Protein AF-A0A327J5N7-F1 (afdb_monomer)

Solvent-accessible surface area (backbone atoms only — not comparable to full-atom values): 6634 Å² total; per-residue (Å²): 139,84,86,79,82,81,81,78,82,77,78,83,81,81,78,80,76,85,74,78,86,73,80,76,80,78,78,81,73,60,78,88,74,59,71,78,87,72,80,78,75,76,79,76,76,65,89,64,80,79,74,76,86,83,86,77,50,72,46,68,50,68,72,58,53,56,59,40,67,81,44,54,75,70,53,34,53,56,49,53,50,51,33,60,77,68,59,59,54,45,75,56,131

Sequence (93 aa):
MGDKFRINKIKPIVRKTLGDNKKIATQRAKLSDVKPDTFEHAKNADDMGTMKFKTQKIMFYPEDIEKMKSMSVEEKINYAIKLREQGKYTVIK

pLDDT: mean 75.24, std 14.14, range [47.41, 9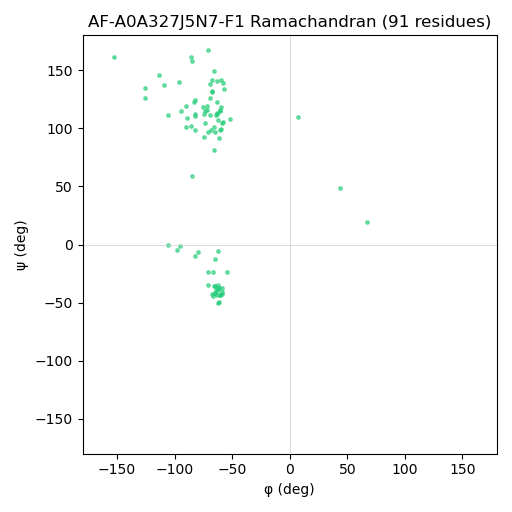5.06]

Secondary structure (DSSP, 8-state):
---------PPP------------------GGG-------------TTTT------EEEE-HHHHHHHHTS-HHHHHHHHHHHHHTT-EEEE-

Foldseek 3Di:
DDDDDDDDDDDDDDDDDDDDDDPDPDDDDDPVVDDPPDPPPPCPPDPPVPDDDDDWDKAADPVLVVVLVPDDPVVNVVSVVVCVVVVRIDTDD

Structure (mmCIF, N/CA/C/O backbone):
data_AF-A0A327J5N7-F1
#
_entry.id   AF-A0A327J5N7-F1
#
loop_
_atom_site.group_PDB
_atom_site.id
_atom_site.type_symbol
_atom_site.label_atom_id
_atom_site.label_alt_id
_atom_site.label_comp_id
_atom_site.label_asym_id
_atom_site.label_entity_id
_atom_site.label_seq_id
_atom_site.pdbx_PDB_ins_code
_atom_site.Cartn_x
_atom_site.Cartn_y
_atom_site.Cartn_z
_atom_site.occupancy
_atom_site.B_iso_or_equiv
_atom_site.auth_seq_id
_atom_site.auth_comp_id
_atom_site.auth_asym_id
_atom_site.auth_atom_id
_atom_site.pdbx_PDB_model_num
ATOM 1 N N . MET A 1 1 ? 50.582 -54.392 -18.290 1.00 47.41 1 MET A N 1
ATOM 2 C CA . MET A 1 1 ? 50.218 -53.438 -19.360 1.00 47.41 1 MET A CA 1
ATOM 3 C C . MET A 1 1 ? 50.349 -52.046 -18.769 1.00 47.41 1 MET A C 1
ATOM 5 O O . MET A 1 1 ? 49.622 -51.745 -17.839 1.00 47.41 1 MET A O 1
ATOM 9 N N . GLY A 1 2 ? 51.371 -51.284 -19.167 1.00 48.56 2 GLY A N 1
ATOM 10 C CA . GLY A 1 2 ? 51.648 -49.956 -18.610 1.00 48.56 2 GLY A CA 1
ATOM 11 C C . GLY A 1 2 ? 51.255 -48.876 -19.609 1.00 48.56 2 GLY A C 1
ATOM 12 O O . GLY A 1 2 ? 51.896 -48.761 -20.656 1.00 48.56 2 GLY A O 1
ATOM 13 N N . ASP A 1 3 ? 50.208 -48.116 -19.296 1.00 58.25 3 ASP A N 1
ATOM 14 C CA . ASP A 1 3 ? 49.735 -47.020 -20.135 1.00 58.25 3 ASP A CA 1
ATOM 15 C C . ASP A 1 3 ? 50.707 -45.839 -20.091 1.00 58.25 3 ASP A C 1
ATOM 17 O O . ASP A 1 3 ? 50.996 -45.246 -19.049 1.00 58.25 3 ASP A O 1
ATOM 21 N N . LYS A 1 4 ? 51.242 -45.503 -21.266 1.00 58.69 4 LYS A N 1
ATOM 22 C CA . LYS A 1 4 ? 52.152 -44.377 -21.474 1.00 58.69 4 LYS A CA 1
ATOM 23 C C . LYS A 1 4 ? 51.326 -43.098 -21.612 1.00 58.69 4 LYS A C 1
ATOM 25 O O . LYS A 1 4 ? 50.838 -42.790 -22.698 1.00 58.69 4 LYS A O 1
ATOM 30 N N . PHE A 1 5 ? 51.201 -42.335 -20.529 1.00 58.81 5 PHE A N 1
ATOM 31 C CA . PHE A 1 5 ? 50.644 -40.981 -20.565 1.00 58.81 5 PHE A CA 1
ATOM 32 C C . PHE A 1 5 ? 51.497 -40.081 -21.474 1.00 58.81 5 PHE A C 1
ATOM 34 O O . PHE A 1 5 ? 52.672 -39.824 -21.208 1.00 58.81 5 PHE A O 1
ATOM 41 N N . ARG A 1 6 ? 50.910 -39.601 -22.576 1.00 64.31 6 ARG A N 1
ATOM 42 C CA . ARG A 1 6 ? 51.537 -38.618 -23.469 1.00 64.31 6 ARG A CA 1
ATOM 43 C C . ARG A 1 6 ? 51.327 -37.219 -22.895 1.00 64.31 6 ARG A C 1
ATOM 45 O O . ARG A 1 6 ? 50.212 -36.709 -22.894 1.00 64.31 6 ARG A O 1
ATOM 52 N N . ILE A 1 7 ? 52.402 -36.594 -22.427 1.00 64.50 7 ILE A N 1
ATOM 53 C CA . ILE A 1 7 ? 52.387 -35.198 -21.980 1.00 64.50 7 ILE A CA 1
ATOM 54 C C . ILE A 1 7 ? 52.514 -34.307 -23.223 1.00 64.50 7 ILE A C 1
ATOM 56 O O . ILE A 1 7 ? 53.557 -34.286 -23.880 1.00 64.50 7 ILE A O 1
ATOM 60 N N . ASN A 1 8 ? 51.454 -33.573 -23.560 1.00 62.59 8 ASN A N 1
ATOM 61 C CA . ASN A 1 8 ? 51.499 -32.562 -24.614 1.00 62.59 8 ASN A CA 1
ATOM 62 C C . ASN A 1 8 ? 52.312 -31.356 -24.121 1.00 62.59 8 ASN A C 1
ATOM 64 O O . ASN A 1 8 ? 51.931 -30.684 -23.166 1.00 62.59 8 ASN A O 1
ATOM 68 N N . LYS A 1 9 ? 53.451 -31.088 -24.771 1.00 61.41 9 LYS A N 1
ATOM 69 C CA . LYS A 1 9 ? 54.316 -29.937 -24.475 1.00 61.41 9 LYS A CA 1
ATOM 70 C C . LYS A 1 9 ? 53.557 -28.632 -24.750 1.00 61.41 9 LYS A C 1
ATOM 72 O O . LYS A 1 9 ? 53.263 -28.313 -25.901 1.00 61.41 9 LYS A O 1
ATOM 77 N N . ILE A 1 10 ? 53.256 -27.877 -23.698 1.00 65.12 10 ILE A N 1
ATOM 78 C CA . ILE A 1 10 ? 52.667 -26.536 -23.786 1.00 65.12 10 ILE A CA 1
ATOM 79 C C . ILE A 1 10 ? 53.730 -25.589 -24.364 1.00 65.12 10 ILE A C 1
ATOM 81 O O . ILE A 1 10 ? 54.854 -25.535 -23.865 1.00 65.12 10 ILE A O 1
ATOM 85 N N . LYS A 1 11 ? 53.402 -24.862 -25.439 1.00 65.06 11 LYS A N 1
ATOM 86 C CA . LYS A 1 11 ? 54.312 -23.872 -26.039 1.00 65.06 11 LYS A CA 1
ATOM 87 C C . LYS A 1 11 ? 54.475 -22.672 -25.090 1.00 65.06 11 LYS A C 1
ATOM 89 O O . LYS A 1 11 ? 53.470 -22.220 -24.540 1.00 65.06 11 LYS A O 1
ATOM 94 N N . PRO A 1 12 ? 55.689 -22.123 -24.909 1.00 63.56 12 PRO A N 1
ATOM 95 C CA . PRO A 1 12 ? 55.883 -20.959 -24.054 1.00 63.56 12 PRO A CA 1
ATOM 96 C C . PRO A 1 12 ? 55.213 -19.721 -24.662 1.00 63.56 12 PRO A C 1
ATOM 98 O O . PRO A 1 12 ? 55.387 -19.412 -25.842 1.00 63.56 12 PRO A O 1
ATOM 101 N N . ILE A 1 13 ? 54.447 -19.002 -23.841 1.00 66.19 13 ILE A N 1
ATOM 102 C CA . ILE A 1 13 ? 53.848 -17.714 -24.196 1.00 66.19 13 ILE A CA 1
ATOM 103 C C . ILE A 1 13 ? 54.961 -16.660 -24.173 1.00 66.19 13 ILE A C 1
ATOM 105 O O . ILE A 1 13 ? 55.500 -16.334 -23.115 1.00 66.19 13 ILE A O 1
ATOM 109 N N . VAL A 1 14 ? 55.309 -16.126 -25.345 1.00 61.31 14 VAL A N 1
ATOM 110 C CA . VAL A 1 14 ? 56.259 -15.016 -25.486 1.00 61.31 14 VAL A CA 1
ATOM 111 C C . VAL A 1 14 ? 55.606 -13.750 -24.930 1.00 61.31 14 VAL A C 1
ATOM 113 O O . VAL A 1 14 ? 54.646 -13.231 -25.502 1.00 61.31 14 VAL A O 1
ATOM 116 N N . ARG A 1 15 ? 56.109 -13.247 -23.799 1.00 58.94 15 ARG A N 1
ATOM 117 C CA . ARG A 1 15 ? 55.697 -11.946 -23.257 1.00 58.94 15 ARG A CA 1
ATOM 118 C C . ARG A 1 15 ? 56.309 -10.848 -24.127 1.00 58.94 15 ARG A C 1
ATOM 120 O O . ARG A 1 15 ? 57.528 -10.709 -24.164 1.00 58.94 15 ARG A O 1
ATOM 127 N N . LYS A 1 16 ? 55.472 -10.075 -24.824 1.00 61.56 16 LYS A N 1
ATOM 128 C CA . LYS A 1 16 ? 55.906 -8.826 -25.467 1.00 61.56 16 LYS A CA 1
ATOM 129 C C . LYS A 1 16 ? 56.364 -7.868 -24.367 1.00 61.56 16 LYS A C 1
ATOM 131 O O . LYS A 1 16 ? 55.598 -7.582 -23.448 1.00 61.56 16 LYS A O 1
ATOM 136 N N . THR A 1 17 ? 57.607 -7.410 -24.436 1.00 65.19 17 THR A N 1
ATOM 137 C CA . THR A 1 17 ? 58.119 -6.357 -23.560 1.00 65.19 17 T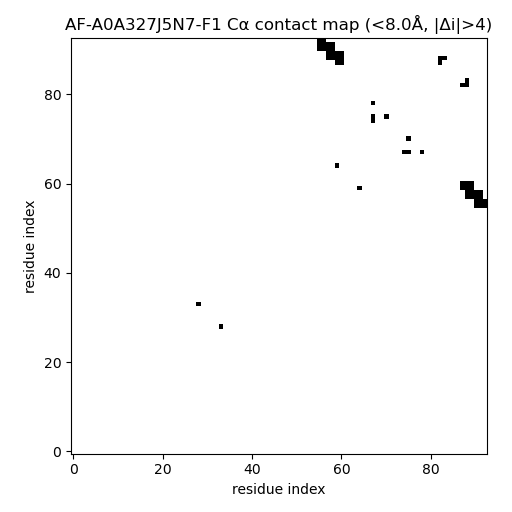HR A CA 1
ATOM 138 C C . THR A 1 17 ? 57.407 -5.048 -23.897 1.00 65.19 17 THR A C 1
ATOM 140 O O . THR A 1 17 ? 57.261 -4.690 -25.066 1.00 65.19 17 THR A O 1
ATOM 143 N N . LEU A 1 18 ? 56.904 -4.361 -22.869 1.00 58.78 18 LEU A N 1
ATOM 144 C CA . LEU A 1 18 ? 56.355 -3.013 -22.995 1.00 58.78 18 LEU A CA 1
ATOM 145 C C . LEU A 1 18 ? 57.495 -2.085 -23.42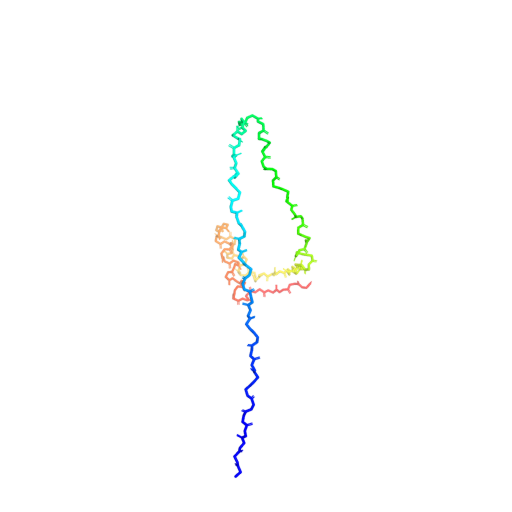0 1.00 58.78 18 LEU A C 1
ATOM 147 O O . LEU A 1 18 ? 58.455 -1.896 -22.675 1.00 58.78 18 LEU A O 1
ATOM 151 N N . GLY A 1 19 ? 57.404 -1.598 -24.656 1.00 53.53 19 GLY A N 1
ATOM 152 C CA . GLY A 1 19 ? 58.374 -0.698 -25.256 1.00 53.53 19 GLY A CA 1
ATOM 153 C C . GLY A 1 19 ? 58.452 0.640 -24.524 1.00 53.53 19 GLY A C 1
ATOM 154 O O . GLY A 1 19 ? 57.444 1.180 -24.077 1.00 53.53 19 GLY A O 1
ATOM 155 N N . ASP A 1 20 ? 59.686 1.119 -24.419 1.00 60.22 20 ASP A N 1
ATOM 156 C CA . ASP A 1 20 ? 60.175 2.467 -24.140 1.00 60.22 20 ASP A CA 1
ATOM 157 C C . ASP A 1 20 ? 59.132 3.533 -23.759 1.00 60.22 20 ASP A C 1
ATOM 159 O O . ASP A 1 20 ? 58.396 4.071 -24.591 1.00 60.22 20 ASP A O 1
ATOM 163 N N . ASN A 1 21 ? 59.164 3.925 -22.481 1.00 60.72 21 ASN A N 1
ATOM 164 C CA . ASN A 1 21 ? 58.470 5.097 -21.954 1.00 60.72 21 ASN A CA 1
ATOM 165 C C . ASN A 1 21 ? 58.995 6.374 -22.635 1.00 60.72 21 ASN A C 1
ATOM 167 O O . ASN A 1 21 ? 59.951 7.001 -22.168 1.00 60.72 21 ASN A O 1
ATOM 171 N N . LYS A 1 22 ? 58.356 6.797 -23.731 1.00 61.00 22 LYS A N 1
ATOM 172 C CA . LYS A 1 22 ? 58.537 8.151 -24.265 1.00 61.00 22 LYS A CA 1
ATOM 173 C C . LYS A 1 22 ? 58.084 9.143 -23.195 1.00 61.00 22 LYS A C 1
ATOM 175 O O . LYS A 1 22 ? 56.911 9.182 -22.835 1.00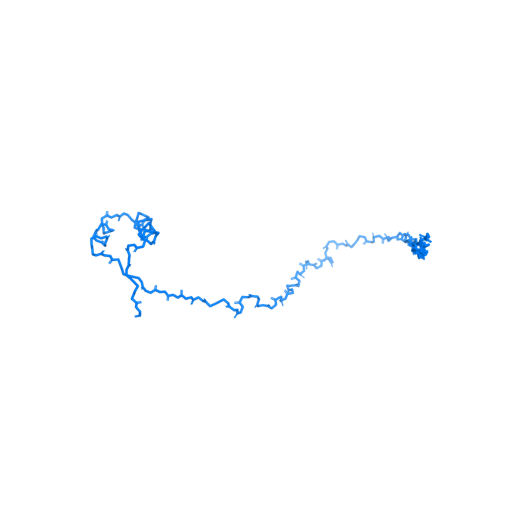 61.00 22 LYS A O 1
ATOM 180 N N . LYS A 1 23 ? 59.021 9.942 -22.678 1.00 58.94 23 LYS A N 1
ATOM 181 C CA . LYS A 1 23 ? 58.735 11.058 -21.771 1.00 58.94 23 LYS A CA 1
ATOM 182 C C . LYS A 1 23 ? 57.794 12.029 -22.486 1.00 58.94 23 LYS A C 1
ATOM 184 O O . LYS A 1 23 ? 58.216 12.751 -23.385 1.00 58.94 23 LYS A O 1
ATOM 189 N N . ILE A 1 24 ? 56.520 12.023 -22.108 1.00 58.72 24 ILE A N 1
ATOM 190 C CA . ILE A 1 24 ? 55.550 13.014 -22.570 1.00 58.72 24 ILE A CA 1
ATOM 191 C C . ILE A 1 24 ? 55.892 14.309 -21.832 1.00 58.72 24 ILE A C 1
ATOM 193 O O . ILE A 1 24 ? 55.671 14.426 -20.629 1.00 58.72 24 ILE A O 1
ATOM 197 N N . ALA A 1 25 ? 56.510 15.258 -22.533 1.00 56.66 25 ALA A N 1
ATOM 198 C CA . ALA A 1 25 ? 56.697 16.608 -22.024 1.00 56.66 25 ALA A CA 1
ATOM 199 C C . ALA A 1 25 ? 55.321 17.281 -21.954 1.00 56.66 25 ALA A C 1
ATOM 201 O O . ALA A 1 25 ? 54.787 17.733 -22.966 1.00 56.66 25 ALA A O 1
ATOM 202 N N . THR A 1 26 ? 54.717 17.298 -20.767 1.00 63.19 26 THR A N 1
ATOM 203 C CA . THR A 1 26 ? 53.407 17.913 -20.547 1.00 63.19 26 THR A CA 1
ATOM 204 C C . THR A 1 26 ? 53.548 19.430 -20.630 1.00 63.19 26 THR A C 1
ATOM 206 O O . THR A 1 26 ? 53.933 20.089 -19.662 1.00 63.19 26 THR A O 1
ATOM 209 N N . GLN A 1 27 ? 53.253 20.005 -21.795 1.00 66.25 27 GLN A N 1
ATOM 210 C CA . GLN A 1 27 ? 53.032 21.443 -21.906 1.00 66.25 27 GLN A CA 1
ATOM 211 C C . GLN A 1 27 ? 51.799 21.778 -21.056 1.00 66.25 27 GLN A C 1
ATOM 213 O O . GLN A 1 27 ? 50.698 21.306 -21.332 1.00 66.25 27 GLN A O 1
ATOM 218 N N . ARG A 1 28 ? 51.991 22.530 -19.966 1.00 62.06 28 ARG A N 1
ATOM 219 C CA . ARG A 1 28 ? 50.893 23.016 -19.121 1.00 62.06 28 ARG A CA 1
ATOM 220 C C . ARG A 1 28 ? 50.051 23.990 -19.944 1.00 62.06 28 ARG A C 1
ATOM 222 O O . ARG A 1 28 ? 50.450 25.138 -20.126 1.00 62.06 28 ARG A O 1
ATOM 229 N N . ALA A 1 29 ? 48.910 23.530 -20.445 1.00 64.75 29 ALA A N 1
ATOM 230 C CA . ALA A 1 29 ? 47.901 24.415 -21.012 1.00 64.75 29 ALA A CA 1
ATOM 231 C C . ALA A 1 29 ? 47.428 25.406 -19.933 1.00 64.75 29 ALA A C 1
ATOM 233 O O . ALA A 1 29 ? 47.315 25.050 -18.755 1.00 64.75 29 ALA A O 1
ATOM 234 N N . LYS A 1 30 ? 47.193 26.664 -20.317 1.00 68.19 30 LYS A N 1
ATOM 235 C CA . LYS A 1 30 ? 46.622 27.670 -19.413 1.00 68.19 30 LYS A CA 1
ATOM 236 C C . LYS A 1 30 ? 45.177 27.266 -19.105 1.00 68.19 30 LYS A C 1
ATOM 238 O O . LYS A 1 30 ? 44.473 26.795 -19.993 1.00 68.19 30 LYS A O 1
ATOM 243 N N . LEU A 1 3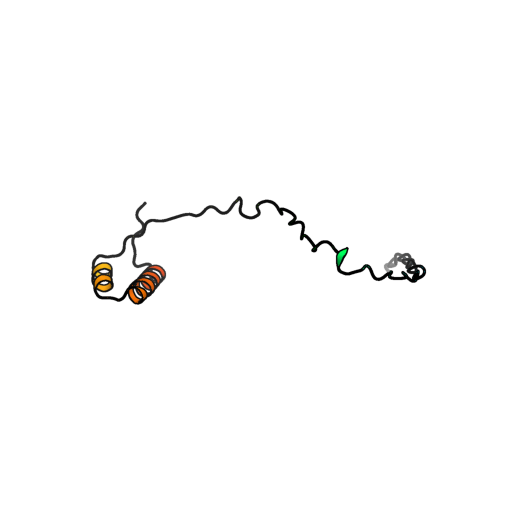1 ? 44.730 27.456 -17.859 1.00 60.09 31 LEU A N 1
ATOM 244 C CA . LEU A 1 31 ? 43.383 27.058 -17.407 1.00 60.09 31 LEU A CA 1
ATOM 245 C C . LEU A 1 31 ? 42.246 27.640 -18.268 1.00 60.09 31 LEU A C 1
ATOM 247 O O . LEU A 1 31 ? 41.165 27.067 -18.300 1.00 60.09 31 LEU A O 1
ATOM 251 N N . SER A 1 32 ? 42.490 28.754 -18.964 1.00 63.97 32 SER A N 1
ATOM 252 C CA . SER A 1 32 ? 41.532 29.406 -19.864 1.00 63.97 32 SER A CA 1
ATOM 253 C C . SER A 1 32 ? 41.181 28.591 -21.110 1.00 63.97 32 SER A C 1
ATOM 255 O O . SER A 1 32 ? 40.123 28.811 -21.689 1.00 63.97 32 SER A O 1
ATOM 257 N N . ASP A 1 33 ? 42.057 27.672 -21.524 1.00 66.19 33 ASP A N 1
ATOM 258 C CA . ASP A 1 33 ? 41.925 26.938 -22.789 1.00 66.19 33 ASP A CA 1
ATOM 259 C C . ASP A 1 33 ? 41.299 25.546 -22.587 1.00 66.19 33 ASP A C 1
ATOM 261 O O . ASP A 1 33 ? 41.018 24.825 -23.547 1.00 66.19 33 ASP A O 1
ATOM 265 N N . VAL A 1 34 ? 41.062 25.161 -21.327 1.00 71.50 34 VAL A N 1
ATOM 266 C CA . VAL A 1 34 ? 40.426 23.897 -20.958 1.00 71.50 34 VAL A CA 1
ATOM 267 C C . VAL A 1 34 ? 38.915 24.097 -20.997 1.00 71.50 34 VAL A C 1
ATOM 269 O O . VAL A 1 34 ? 38.322 24.675 -20.087 1.00 71.50 34 VAL A O 1
ATOM 272 N N . LYS A 1 35 ? 38.275 23.621 -22.069 1.00 71.44 35 LYS A N 1
ATOM 273 C CA . LYS A 1 35 ? 36.812 23.505 -22.103 1.00 71.44 35 LYS A CA 1
ATOM 274 C C . LYS A 1 35 ? 36.366 22.600 -20.943 1.00 71.44 35 LYS A C 1
ATOM 276 O O . LYS A 1 35 ? 37.042 21.599 -20.697 1.00 71.44 35 LYS A O 1
ATOM 281 N N . PRO A 1 36 ? 35.270 22.928 -20.235 1.00 73.94 36 PRO A N 1
ATOM 282 C CA . PRO A 1 36 ? 34.753 22.058 -19.189 1.00 73.94 36 PRO A CA 1
ATOM 283 C C . PRO A 1 36 ? 34.464 20.682 -19.788 1.00 73.94 36 PRO A C 1
ATOM 285 O O . PRO A 1 3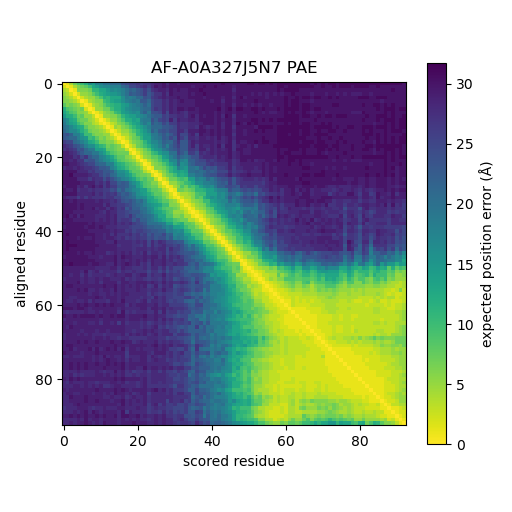6 ? 33.890 20.586 -20.877 1.00 73.94 36 PRO A O 1
ATOM 288 N N . ASP A 1 37 ? 34.908 19.642 -19.085 1.00 73.12 37 ASP A N 1
ATOM 289 C CA . ASP A 1 37 ? 34.689 18.254 -19.467 1.00 73.12 37 ASP A CA 1
ATOM 290 C C . ASP A 1 37 ? 33.179 18.025 -19.572 1.00 73.12 37 ASP A C 1
ATOM 292 O O . ASP A 1 37 ? 32.442 18.052 -18.583 1.00 73.12 37 ASP A O 1
ATOM 296 N N . THR A 1 38 ? 32.699 17.935 -20.806 1.00 72.44 38 THR A N 1
ATOM 297 C CA . THR A 1 38 ? 31.297 17.671 -21.092 1.00 72.44 38 THR A CA 1
ATOM 298 C C . THR A 1 38 ? 31.199 16.167 -21.162 1.00 72.44 38 THR A C 1
ATOM 300 O O . THR A 1 38 ? 31.619 15.545 -22.132 1.00 72.44 38 THR A O 1
ATOM 303 N N . PHE A 1 39 ? 30.709 15.580 -20.073 1.00 70.94 39 PHE A N 1
ATOM 304 C CA . PHE A 1 39 ? 30.449 14.155 -20.000 1.00 70.94 39 PHE A CA 1
ATOM 305 C C . PHE A 1 39 ? 29.412 13.815 -21.079 1.00 70.94 39 PHE A C 1
ATOM 307 O O . PHE A 1 39 ? 28.218 14.059 -20.912 1.00 70.94 39 PHE A O 1
ATOM 314 N N . GLU A 1 40 ? 29.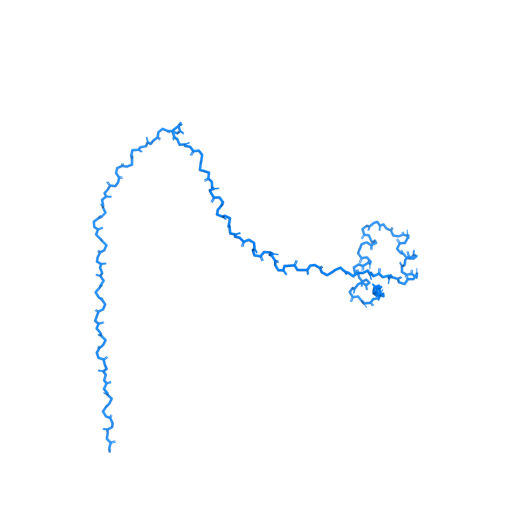876 13.315 -22.222 1.00 67.88 40 GLU A N 1
ATOM 315 C CA . GLU A 1 40 ? 29.031 12.752 -23.269 1.00 67.88 40 GLU A CA 1
ATOM 316 C C . GLU A 1 40 ? 28.278 11.576 -22.641 1.00 67.88 40 GLU A C 1
ATOM 318 O O . GLU A 1 40 ? 28.821 10.486 -22.443 1.00 67.88 40 GLU A O 1
ATOM 323 N N . HIS A 1 41 ? 27.026 11.810 -22.246 1.00 65.31 41 HIS A N 1
ATOM 324 C CA . HIS A 1 41 ? 26.154 10.755 -21.761 1.00 65.31 41 HIS A CA 1
ATOM 325 C C . HIS A 1 41 ? 25.907 9.789 -22.919 1.00 65.31 41 HIS A C 1
ATOM 327 O O . HIS A 1 41 ? 25.034 10.016 -23.759 1.00 65.31 41 HIS A O 1
ATOM 333 N N . ALA A 1 42 ? 26.673 8.698 -22.956 1.00 63.59 42 ALA A N 1
ATOM 334 C CA . ALA A 1 42 ? 26.323 7.531 -23.740 1.00 63.59 42 ALA A CA 1
ATOM 335 C C . ALA A 1 42 ? 24.890 7.151 -23.350 1.00 63.59 42 ALA A C 1
ATOM 337 O O . ALA A 1 42 ? 24.632 6.716 -22.225 1.00 63.59 42 ALA A O 1
ATOM 338 N N . LYS A 1 43 ? 23.943 7.397 -24.262 1.00 61.38 43 LYS A N 1
ATOM 339 C CA . LYS A 1 43 ? 22.558 6.949 -24.142 1.00 61.38 43 LYS A CA 1
ATOM 340 C C . LYS A 1 43 ? 22.574 5.426 -24.210 1.00 61.38 43 LYS A C 1
ATOM 342 O O . LYS A 1 43 ? 22.372 4.848 -25.273 1.00 61.38 43 LYS A O 1
ATOM 347 N N . ASN A 1 44 ? 22.870 4.781 -23.087 1.00 62.28 44 ASN A N 1
ATOM 348 C CA . ASN A 1 44 ? 22.590 3.368 -22.908 1.00 62.28 44 ASN A CA 1
ATOM 349 C C . ASN A 1 44 ? 21.070 3.240 -23.017 1.00 62.28 44 ASN A C 1
ATOM 351 O O . ASN A 1 44 ? 20.334 3.756 -22.178 1.00 62.28 44 ASN A O 1
ATOM 355 N N . ALA A 1 45 ? 20.626 2.679 -24.136 1.00 59.50 45 ALA A N 1
ATOM 356 C CA . ALA A 1 45 ? 19.228 2.545 -24.484 1.00 59.50 45 ALA A CA 1
ATOM 357 C C . ALA A 1 45 ? 18.487 1.712 -23.426 1.00 59.50 45 ALA A C 1
ATOM 359 O O . ALA A 1 45 ? 18.812 0.552 -23.208 1.00 59.50 45 ALA A O 1
ATOM 360 N N . ASP A 1 46 ? 17.501 2.338 -22.788 1.00 61.53 46 ASP A N 1
ATOM 361 C CA . ASP A 1 46 ? 16.209 1.764 -22.408 1.00 61.53 46 ASP A CA 1
ATOM 362 C C . ASP A 1 46 ? 16.172 0.351 -21.792 1.00 61.53 46 ASP A C 1
ATOM 364 O O . ASP A 1 46 ? 15.285 -0.443 -22.107 1.00 61.53 46 ASP A O 1
ATOM 368 N N . ASP A 1 47 ? 17.014 0.062 -20.797 1.00 59.28 47 ASP A N 1
ATOM 369 C CA . ASP A 1 47 ? 16.861 -1.149 -19.960 1.00 59.28 47 ASP A CA 1
ATOM 370 C C . ASP A 1 47 ? 15.538 -1.172 -19.150 1.00 59.28 47 ASP A C 1
ATOM 372 O O . ASP A 1 47 ? 15.178 -2.170 -18.527 1.00 59.28 47 ASP A O 1
ATOM 376 N N . MET A 1 48 ? 14.755 -0.088 -19.190 1.00 65.31 48 MET A N 1
ATOM 377 C CA . MET A 1 48 ? 13.444 0.033 -18.538 1.00 65.31 48 MET A CA 1
ATOM 378 C C . MET A 1 48 ? 12.256 -0.283 -19.467 1.00 65.31 48 MET A C 1
ATOM 380 O O . MET A 1 48 ? 11.109 -0.272 -19.017 1.00 65.31 48 MET A O 1
ATOM 384 N N . GLY A 1 49 ? 12.489 -0.597 -20.750 1.00 66.12 49 GLY A N 1
ATOM 385 C CA . GLY A 1 49 ? 11.431 -0.767 -21.762 1.00 66.12 49 GLY A CA 1
ATOM 386 C C . GLY A 1 49 ? 10.465 -1.943 -21.534 1.00 66.12 49 GLY A C 1
ATOM 387 O O . GLY A 1 49 ? 9.409 -2.017 -22.162 1.00 66.12 49 GLY A O 1
ATOM 388 N N . THR A 1 50 ? 10.783 -2.860 -20.616 1.00 72.62 50 THR A N 1
ATOM 389 C CA . THR A 1 50 ? 9.942 -4.025 -20.278 1.00 72.62 50 THR A CA 1
ATOM 390 C C . THR A 1 50 ? 9.220 -3.902 -18.932 1.00 72.62 50 THR A C 1
ATOM 392 O O . THR A 1 50 ? 8.451 -4.799 -18.568 1.00 72.62 50 THR A O 1
ATOM 395 N N . MET A 1 51 ? 9.399 -2.797 -18.198 1.00 77.88 51 MET A N 1
ATOM 396 C CA . MET A 1 51 ? 8.798 -2.616 -16.875 1.00 77.88 51 MET A CA 1
ATOM 397 C C . MET A 1 51 ? 7.293 -2.321 -16.990 1.00 77.88 51 MET A C 1
ATOM 399 O O . MET A 1 51 ? 6.855 -1.183 -17.144 1.00 77.88 51 MET A O 1
ATOM 403 N N . LYS A 1 52 ? 6.468 -3.372 -16.923 1.00 79.56 52 LYS A N 1
ATOM 404 C CA . LYS A 1 52 ? 5.003 -3.252 -16.911 1.00 79.56 52 LYS A CA 1
ATOM 405 C C . LYS A 1 52 ? 4.497 -3.105 -15.478 1.00 79.56 52 LYS A C 1
ATOM 407 O O . LYS A 1 52 ? 4.478 -4.074 -14.719 1.00 79.56 52 LYS A O 1
ATOM 412 N N . PHE A 1 53 ? 4.029 -1.912 -15.125 1.00 79.69 53 PHE A N 1
ATOM 413 C CA . PHE A 1 53 ? 3.376 -1.664 -13.842 1.00 79.69 53 PHE A CA 1
ATOM 414 C C . PHE A 1 53 ? 1.958 -2.241 -13.850 1.00 79.69 53 PHE A C 1
ATOM 416 O O . PHE A 1 53 ? 1.108 -1.828 -14.637 1.00 79.69 53 PHE A O 1
ATOM 423 N N . LYS A 1 54 ? 1.693 -3.204 -12.963 1.00 79.19 54 LYS A N 1
ATOM 424 C CA . LYS A 1 54 ? 0.338 -3.698 -12.698 1.00 79.19 54 LYS A CA 1
ATOM 425 C C . LYS A 1 54 ? -0.224 -2.937 -11.507 1.00 79.19 54 LYS A C 1
ATOM 427 O O . LYS A 1 54 ? 0.286 -3.070 -10.398 1.00 79.19 54 LYS A O 1
ATOM 432 N N . THR A 1 55 ? -1.268 -2.149 -11.732 1.00 84.00 55 THR A N 1
ATOM 433 C CA . THR A 1 55 ? -2.023 -1.505 -10.657 1.00 84.00 55 THR A CA 1
ATOM 434 C C . THR A 1 55 ? -3.250 -2.347 -10.325 1.00 84.00 55 THR A C 1
ATOM 436 O O . THR A 1 55 ? -3.889 -2.921 -11.203 1.00 84.00 55 THR A O 1
ATOM 439 N N . GLN A 1 56 ? -3.558 -2.460 -9.036 1.00 83.31 56 GLN A N 1
ATOM 440 C CA . GLN A 1 56 ? -4.751 -3.140 -8.541 1.00 83.31 56 GLN A CA 1
ATOM 441 C C . GLN A 1 56 ? -5.513 -2.174 -7.645 1.00 83.31 56 GLN A C 1
ATOM 443 O O . GLN A 1 56 ? -4.916 -1.497 -6.804 1.00 83.31 56 GLN A O 1
ATOM 448 N N . LYS A 1 57 ? -6.832 -2.098 -7.833 1.00 87.44 57 LYS A N 1
ATOM 449 C CA . LYS A 1 57 ? -7.700 -1.351 -6.926 1.00 87.44 57 LYS A CA 1
ATOM 450 C C . LYS A 1 57 ? -8.001 -2.242 -5.730 1.00 87.44 57 LYS A C 1
ATOM 452 O O . LYS A 1 57 ? -8.478 -3.360 -5.897 1.00 87.44 57 LYS A O 1
ATOM 457 N N . ILE A 1 58 ? -7.710 -1.747 -4.534 1.00 88.75 58 ILE A N 1
ATOM 458 C CA . ILE A 1 58 ? -8.013 -2.449 -3.287 1.00 88.75 58 ILE A CA 1
ATOM 459 C C . ILE A 1 58 ? -9.075 -1.685 -2.504 1.00 88.75 58 ILE A C 1
ATOM 461 O O . ILE A 1 58 ? -9.097 -0.454 -2.523 1.00 88.75 58 ILE A O 1
ATOM 465 N N . MET A 1 59 ? -9.929 -2.421 -1.807 1.00 90.94 59 MET A N 1
ATOM 466 C CA . MET A 1 59 ? -10.953 -1.894 -0.920 1.00 90.94 59 MET A CA 1
ATOM 467 C C . MET A 1 59 ? -10.790 -2.523 0.462 1.00 90.94 59 MET A C 1
ATOM 469 O O . MET A 1 59 ? -10.707 -3.745 0.603 1.00 90.94 59 MET A O 1
ATOM 473 N N . PHE A 1 60 ? -10.695 -1.665 1.474 1.00 91.44 60 PHE A N 1
ATOM 474 C CA . PHE A 1 60 ? -10.599 -2.073 2.872 1.00 91.44 60 PHE A CA 1
ATOM 475 C C . PHE A 1 60 ? -11.989 -2.323 3.460 1.00 91.44 60 PHE A C 1
ATOM 477 O O . PHE A 1 60 ? -12.989 -1.808 2.953 1.00 91.44 60 PHE A O 1
ATOM 484 N N . TYR A 1 61 ? -12.044 -3.109 4.532 1.00 91.44 61 TYR A N 1
ATOM 485 C CA . TYR A 1 61 ? -13.281 -3.348 5.266 1.00 91.44 61 TYR A CA 1
ATOM 486 C C . TYR A 1 61 ? -13.786 -2.055 5.930 1.00 91.44 61 TYR A C 1
ATOM 488 O O . TYR A 1 61 ? -12.980 -1.198 6.305 1.00 91.44 61 TYR A O 1
ATOM 496 N N . PRO A 1 62 ? -15.111 -1.888 6.086 1.00 91.50 62 PRO A N 1
ATOM 497 C CA . PRO A 1 62 ? -15.695 -0.662 6.632 1.00 91.50 62 PRO A CA 1
ATOM 498 C C . PRO A 1 62 ? -15.196 -0.337 8.048 1.00 91.50 62 PRO A C 1
ATOM 500 O O . PRO A 1 62 ? -14.910 0.823 8.329 1.00 91.50 62 PRO A O 1
ATOM 503 N N . GLU A 1 63 ? -14.988 -1.350 8.892 1.00 91.75 63 GLU A N 1
ATOM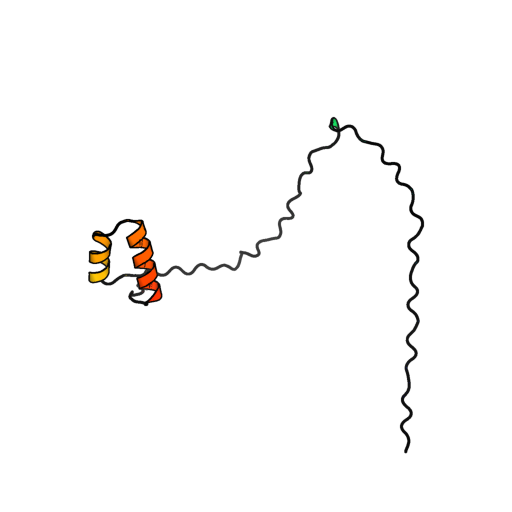 504 C CA . GLU A 1 63 ? -14.450 -1.194 10.254 1.00 91.75 63 GLU A CA 1
ATOM 505 C C . GLU A 1 63 ? -13.065 -0.524 10.257 1.00 91.75 63 GLU A C 1
ATOM 507 O O . GLU A 1 63 ? -12.784 0.388 11.038 1.00 91.75 63 GLU A O 1
ATOM 512 N N . ASP A 1 64 ? -12.198 -0.931 9.328 1.00 90.12 64 ASP A N 1
ATOM 513 C CA . ASP A 1 64 ? -10.854 -0.377 9.189 1.00 90.12 64 ASP A CA 1
ATOM 514 C C . ASP A 1 64 ? -10.880 1.055 8.645 1.00 90.12 64 ASP A C 1
ATOM 516 O O . ASP A 1 64 ? -10.071 1.891 9.053 1.00 90.12 64 ASP A O 1
ATOM 520 N N . ILE A 1 65 ? -11.824 1.363 7.751 1.00 90.06 65 ILE A N 1
ATOM 521 C CA . ILE A 1 65 ? -12.020 2.716 7.215 1.00 90.06 65 ILE A CA 1
ATOM 522 C C . ILE A 1 65 ? -12.465 3.669 8.327 1.00 90.06 65 ILE A C 1
ATOM 524 O O . ILE A 1 65 ? -11.974 4.796 8.401 1.00 90.06 65 ILE A O 1
ATOM 528 N N . GLU A 1 66 ? -13.371 3.237 9.203 1.00 93.19 66 GLU A N 1
ATOM 529 C CA . GLU A 1 66 ? -13.801 4.032 10.356 1.00 93.19 66 GLU A CA 1
ATOM 530 C C . GLU A 1 66 ? -12.650 4.289 11.322 1.00 93.19 66 GLU A C 1
ATOM 532 O O . GLU A 1 66 ? -12.424 5.433 11.721 1.00 93.19 66 GLU A O 1
ATOM 537 N N . LYS A 1 67 ? -11.848 3.262 11.604 1.00 90.50 67 LYS A N 1
ATOM 538 C CA . LYS A 1 67 ? -10.656 3.393 12.442 1.00 90.50 67 LYS A CA 1
ATOM 539 C C . LYS A 1 67 ? -9.612 4.342 11.844 1.00 90.50 67 LYS A C 1
ATOM 541 O O . LYS A 1 67 ? -8.962 5.083 12.571 1.00 90.50 67 LYS A O 1
ATOM 546 N N . MET A 1 68 ? -9.472 4.372 10.519 1.00 90.25 68 MET A N 1
ATOM 547 C CA . MET A 1 68 ? -8.595 5.325 9.834 1.00 90.25 68 MET A CA 1
ATOM 548 C C . MET A 1 68 ? -9.123 6.762 9.866 1.00 90.25 68 MET A C 1
ATOM 550 O O . MET A 1 68 ? -8.337 7.696 9.722 1.00 90.25 68 MET A O 1
ATOM 554 N N . LYS A 1 69 ? -10.430 7.003 10.026 1.00 91.94 69 LYS A N 1
ATOM 555 C CA . LYS A 1 69 ? -10.960 8.379 10.065 1.00 91.94 69 LYS A CA 1
ATOM 556 C C . LYS A 1 69 ? -10.463 9.149 11.287 1.00 91.94 69 LYS A C 1
ATOM 558 O O . LYS A 1 69 ? -10.186 10.336 11.142 1.00 91.94 69 LYS A O 1
ATOM 563 N N . SER A 1 70 ? -10.298 8.476 12.425 1.00 91.88 70 SER A N 1
ATOM 564 C CA . SER A 1 70 ? -9.842 9.073 13.688 1.00 91.88 70 SER A CA 1
ATOM 565 C C . SER A 1 70 ? -8.321 9.229 13.812 1.00 91.88 70 SER A C 1
ATOM 567 O O . SER A 1 70 ? -7.860 9.892 14.734 1.00 91.88 70 SER A O 1
ATOM 569 N N . MET A 1 71 ? -7.544 8.645 12.897 1.00 93.50 71 MET A N 1
ATOM 570 C CA . MET A 1 71 ? -6.077 8.675 12.910 1.00 93.50 71 MET A CA 1
ATOM 571 C C . MET A 1 71 ? -5.492 9.921 12.228 1.00 93.50 71 MET A C 1
ATOM 573 O O . MET A 1 71 ? -6.144 10.562 11.396 1.00 93.50 71 MET A O 1
ATOM 577 N N . SER A 1 72 ? -4.226 10.228 12.519 1.00 95.06 72 SER A N 1
ATOM 578 C CA . SER A 1 72 ? -3.446 11.212 11.758 1.00 95.06 72 SER A CA 1
ATOM 579 C C . SER A 1 72 ? -3.083 10.692 10.358 1.00 95.06 72 SER A C 1
ATOM 581 O O . SER A 1 72 ? -3.237 9.510 10.051 1.00 95.06 72 SER A O 1
ATOM 583 N N . VAL A 1 73 ? -2.607 11.564 9.463 1.00 93.25 73 VAL A N 1
ATOM 584 C CA . VAL A 1 73 ? -2.257 11.165 8.084 1.00 93.25 73 VAL A CA 1
ATOM 585 C C . VAL A 1 73 ? -1.152 10.103 8.064 1.00 93.25 73 VAL A C 1
ATOM 587 O O . VAL A 1 73 ? -1.270 9.111 7.345 1.00 93.25 73 VAL A O 1
ATOM 590 N N . GLU A 1 74 ? -0.112 10.269 8.881 1.00 94.62 74 GLU A N 1
ATOM 591 C CA . GLU A 1 74 ? 0.994 9.309 8.981 1.00 94.62 74 GLU A CA 1
ATOM 592 C C . GLU A 1 74 ? 0.524 7.959 9.532 1.00 94.62 74 GLU A C 1
ATOM 594 O O . GLU A 1 74 ? 0.870 6.899 9.006 1.00 94.62 74 GLU A O 1
ATOM 599 N N . GLU A 1 75 ? -0.333 7.985 10.551 1.00 93.56 75 GLU A N 1
ATOM 600 C CA . GLU A 1 75 ? -0.920 6.778 11.128 1.00 93.56 75 GLU A CA 1
ATOM 601 C C . GLU A 1 75 ? -1.808 6.037 10.128 1.00 93.56 75 GLU A C 1
ATOM 603 O O . GLU A 1 75 ? -1.737 4.811 10.055 1.00 93.56 75 GLU A O 1
ATOM 608 N N . LYS A 1 76 ? -2.585 6.754 9.303 1.00 94.00 76 LYS A N 1
ATOM 609 C CA . LYS A 1 76 ? -3.392 6.145 8.231 1.00 94.00 76 LYS A CA 1
ATOM 610 C C . LYS A 1 76 ? -2.525 5.402 7.226 1.00 94.00 76 LYS A C 1
ATOM 612 O O . LYS A 1 76 ? -2.871 4.287 6.842 1.00 94.00 76 LYS A O 1
ATOM 617 N N . ILE A 1 77 ? -1.401 5.992 6.816 1.00 92.69 77 ILE A N 1
ATOM 618 C CA . ILE A 1 77 ? -0.464 5.360 5.878 1.00 92.69 77 ILE A CA 1
ATOM 619 C C . ILE A 1 77 ? 0.104 4.082 6.500 1.00 92.69 77 ILE A C 1
ATOM 621 O O . ILE A 1 77 ? 0.017 3.011 5.898 1.00 92.69 77 ILE A O 1
ATOM 625 N N . ASN A 1 78 ? 0.603 4.170 7.733 1.00 94.94 78 ASN A N 1
ATOM 626 C CA . ASN A 1 78 ? 1.166 3.024 8.445 1.00 94.94 78 ASN A CA 1
ATOM 627 C C . ASN A 1 78 ? 0.127 1.921 8.688 1.00 94.94 78 ASN A C 1
ATOM 629 O O . ASN A 1 78 ? 0.429 0.735 8.554 1.00 94.94 78 ASN A O 1
ATOM 633 N N . TYR A 1 79 ? -1.112 2.289 9.016 1.00 93.75 79 TYR A N 1
ATOM 634 C CA . TYR A 1 79 ? -2.198 1.336 9.210 1.00 93.75 79 TYR A CA 1
ATOM 635 C C . TYR A 1 79 ? -2.594 0.654 7.895 1.00 93.75 79 TYR A C 1
ATOM 637 O O . TYR A 1 79 ? -2.725 -0.568 7.855 1.00 93.75 79 TYR A O 1
ATOM 645 N N . ALA A 1 80 ? -2.691 1.404 6.794 1.00 90.75 80 ALA A N 1
ATOM 646 C CA . ALA A 1 80 ? -2.974 0.845 5.474 1.00 90.75 80 ALA A CA 1
ATOM 647 C C . ALA A 1 80 ? -1.876 -0.122 4.996 1.00 90.75 80 ALA A C 1
ATOM 649 O O . ALA A 1 80 ? -2.191 -1.151 4.395 1.00 90.75 80 ALA A O 1
ATOM 650 N N . ILE A 1 81 ? -0.601 0.170 5.286 1.00 91.88 81 ILE A N 1
ATOM 651 C CA . ILE A 1 81 ? 0.520 -0.743 5.012 1.00 91.88 81 ILE A CA 1
ATOM 652 C C . ILE A 1 81 ? 0.338 -2.047 5.796 1.00 91.88 81 ILE A C 1
ATOM 654 O O . ILE A 1 81 ? 0.337 -3.119 5.193 1.00 91.88 81 ILE A O 1
ATOM 658 N N . LYS A 1 82 ? 0.066 -1.967 7.104 1.00 93.62 82 LYS A N 1
ATOM 659 C CA . LYS A 1 82 ? -0.179 -3.153 7.944 1.00 93.62 82 LYS A CA 1
ATOM 660 C C . LYS A 1 82 ? -1.358 -3.993 7.452 1.00 93.62 82 LYS A C 1
ATOM 662 O O . LYS A 1 82 ? -1.274 -5.217 7.439 1.00 93.62 82 LYS A O 1
ATOM 667 N N . LEU A 1 83 ? -2.455 -3.368 7.019 1.00 91.88 83 LEU A N 1
ATOM 668 C CA . LEU A 1 83 ? -3.599 -4.100 6.459 1.00 91.88 83 LEU A CA 1
ATOM 669 C C . LEU A 1 83 ? -3.248 -4.821 5.155 1.00 91.88 83 LEU A C 1
ATOM 671 O O . LEU A 1 83 ? -3.740 -5.925 4.918 1.00 91.88 83 LEU A O 1
ATOM 675 N N . ARG A 1 84 ? -2.385 -4.225 4.322 1.00 90.06 84 ARG A N 1
ATOM 676 C CA . ARG A 1 84 ? -1.874 -4.879 3.110 1.00 90.06 84 ARG A CA 1
ATOM 677 C C . ARG A 1 84 ? -0.988 -6.074 3.442 1.00 90.06 84 ARG A C 1
ATOM 679 O O . ARG A 1 84 ? -1.173 -7.124 2.838 1.00 90.06 84 ARG A O 1
ATOM 686 N N . GLU A 1 85 ? -0.084 -5.940 4.410 1.00 91.88 85 GLU A N 1
ATOM 687 C CA . GLU A 1 85 ? 0.772 -7.041 4.880 1.00 91.88 85 GLU A CA 1
ATOM 688 C C . GLU A 1 85 ? -0.052 -8.200 5.45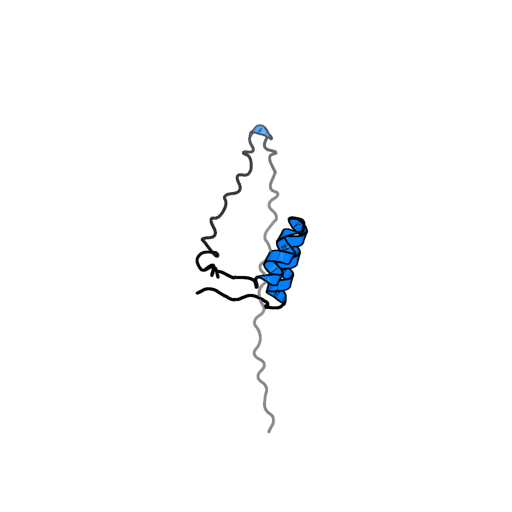6 1.00 91.88 85 GLU A C 1
ATOM 690 O O . GLU A 1 85 ? 0.259 -9.364 5.223 1.00 91.88 85 GLU A O 1
ATOM 695 N N . GLN A 1 86 ? -1.145 -7.887 6.156 1.00 91.25 86 GLN A N 1
ATOM 696 C CA . GLN A 1 86 ? -2.064 -8.879 6.721 1.00 91.25 86 GLN A CA 1
ATOM 697 C C . GLN A 1 86 ? -3.054 -9.464 5.701 1.00 91.25 86 GLN A C 1
ATOM 699 O O . GLN A 1 86 ? -3.823 -10.355 6.055 1.00 91.25 86 GLN A O 1
ATOM 704 N N . GLY A 1 87 ? -3.098 -8.955 4.466 1.00 88.44 87 GLY A N 1
ATOM 705 C CA . GLY A 1 87 ? -4.074 -9.395 3.464 1.00 88.44 87 GLY A CA 1
ATOM 706 C C . GLY A 1 87 ? -5.529 -9.032 3.793 1.00 88.44 87 GLY A C 1
ATOM 707 O O . GLY A 1 87 ? -6.449 -9.629 3.242 1.00 88.44 87 GLY A O 1
ATOM 708 N N . LYS A 1 88 ? -5.769 -8.058 4.682 1.00 89.00 88 LYS A N 1
ATOM 709 C CA . LYS A 1 88 ? -7.116 -7.624 5.099 1.00 89.00 88 LYS A CA 1
ATOM 710 C C . LYS A 1 88 ? -7.699 -6.586 4.142 1.00 89.00 88 LYS A C 1
ATOM 712 O O . LYS A 1 88 ? -8.003 -5.456 4.514 1.00 89.00 88 LYS A O 1
ATOM 717 N N . TYR A 1 89 ? -7.820 -6.959 2.878 1.00 90.06 89 TYR A N 1
ATOM 718 C CA . TYR A 1 89 ? -8.424 -6.128 1.845 1.00 90.06 89 TYR A CA 1
ATOM 719 C C . TYR A 1 89 ? -9.014 -7.005 0.747 1.00 90.06 89 TYR A C 1
ATOM 721 O O . TYR A 1 89 ? -8.658 -8.171 0.589 1.00 90.06 89 TYR A O 1
ATOM 729 N N . THR A 1 90 ? -9.909 -6.423 -0.038 1.00 87.94 90 THR A N 1
ATOM 730 C CA . THR A 1 90 ? -10.468 -7.058 -1.230 1.00 87.94 90 THR A CA 1
ATOM 731 C C . THR A 1 90 ? -9.921 -6.366 -2.471 1.00 87.94 90 THR A C 1
ATOM 733 O O . THR A 1 90 ? -9.782 -5.144 -2.500 1.00 87.94 90 THR A O 1
ATOM 736 N N . VAL A 1 91 ? -9.551 -7.140 -3.493 1.00 87.62 91 VAL A N 1
ATOM 737 C CA . VAL A 1 91 ? -9.114 -6.593 -4.785 1.00 87.62 91 VAL A CA 1
ATOM 738 C C . VAL A 1 91 ? -10.342 -6.439 -5.673 1.00 87.62 91 VAL A C 1
ATOM 740 O O . VAL A 1 91 ? -11.006 -7.426 -5.989 1.00 87.62 91 VAL A O 1
ATOM 743 N N . ILE A 1 92 ? -10.632 -5.208 -6.083 1.00 85.69 92 ILE A N 1
ATOM 744 C CA . ILE A 1 92 ? -11.665 -4.913 -7.076 1.00 85.69 92 ILE A CA 1
ATOM 745 C C . ILE A 1 92 ? -11.031 -5.114 -8.457 1.00 85.69 92 ILE A C 1
ATOM 747 O O . ILE A 1 92 ? -9.997 -4.507 -8.754 1.00 85.69 92 ILE A O 1
ATOM 751 N N . LYS A 1 93 ? -11.628 -5.998 -9.263 1.00 74.12 93 LYS A N 1
ATOM 752 C CA . LYS A 1 93 ? -11.213 -6.260 -10.648 1.00 74.12 93 LYS A CA 1
ATOM 753 C C . LYS A 1 93 ? -11.648 -5.145 -11.591 1.00 74.12 93 LYS A C 1
ATOM 755 O O . LYS A 1 93 ? -12.743 -4.584 -11.370 1.00 74.12 93 LYS A O 1
#

Radius of gyration: 34.92 Å; Cα contacts (8 Å, |Δi|>4): 29; chains: 1; bounding box: 76×83×40 Å

Mean predicted aligned error: 19.71 Å